Protein AF-A0A7C8DWN1-F1 (afdb_monomer_lite)

Foldseek 3Di:
DDDPVRVVVCLQADWQAPVNCVVVVNVPPDHTAGHHLLRSPRFAKDWDWDDPPPDTDTPVDIDGDPCVVCVVVVVVVVVVVCVVVVNDDDDTD

Structure (mmCIF, N/CA/C/O backbone):
data_AF-A0A7C8DWN1-F1
#
_entry.id   AF-A0A7C8DWN1-F1
#
loop_
_atom_site.group_PDB
_atom_site.id
_atom_site.type_symbol
_atom_site.label_atom_id
_atom_site.label_alt_id
_atom_site.label_comp_id
_atom_site.label_asym_id
_atom_site.label_entity_id
_atom_site.label_seq_id
_atom_site.pdbx_PDB_ins_code
_atom_site.Cartn_x
_atom_site.Cartn_y
_atom_site.Cartn_z
_atom_site.occupancy
_atom_site.B_iso_or_equiv
_atom_site.auth_seq_id
_atom_site.auth_comp_id
_atom_site.auth_asym_id
_atom_site.auth_atom_id
_atom_site.pdbx_PDB_model_num
ATOM 1 N N . MET A 1 1 ? 20.295 -12.610 8.771 1.00 81.19 1 MET A N 1
ATOM 2 C CA . MET A 1 1 ? 20.045 -11.241 8.273 1.00 81.19 1 MET A CA 1
ATOM 3 C C . MET A 1 1 ? 19.612 -11.397 6.828 1.00 81.19 1 MET A C 1
ATOM 5 O O . MET A 1 1 ? 20.213 -12.236 6.170 1.00 81.19 1 MET A O 1
ATOM 9 N N . LEU A 1 2 ? 18.563 -10.705 6.386 1.00 95.06 2 LEU A N 1
ATOM 10 C CA . LEU A 1 2 ? 18.052 -10.844 5.018 1.00 95.06 2 LEU A CA 1
ATOM 11 C C . LEU A 1 2 ? 18.777 -9.872 4.078 1.00 95.06 2 LEU A C 1
ATOM 13 O O . LEU A 1 2 ? 19.096 -8.755 4.491 1.00 95.06 2 LEU A O 1
ATOM 17 N N . ASN A 1 3 ? 19.035 -10.285 2.839 1.00 97.75 3 ASN A N 1
ATOM 18 C CA . ASN A 1 3 ? 19.562 -9.416 1.785 1.00 97.75 3 ASN A CA 1
ATOM 19 C C . ASN A 1 3 ? 18.431 -8.674 1.035 1.00 97.75 3 ASN A C 1
ATOM 21 O O . ASN A 1 3 ? 17.245 -8.896 1.282 1.00 97.75 3 ASN A O 1
ATOM 25 N N . SER A 1 4 ? 18.785 -7.768 0.119 1.00 96.75 4 SER A N 1
ATOM 26 C CA . SER A 1 4 ? 17.809 -6.954 -0.623 1.00 96.75 4 SER A CA 1
ATOM 27 C C . SER A 1 4 ? 16.852 -7.778 -1.491 1.00 96.75 4 SER A C 1
ATOM 29 O O . SER A 1 4 ? 15.669 -7.445 -1.577 1.00 96.75 4 SER A O 1
ATOM 31 N N . GLU A 1 5 ? 17.329 -8.854 -2.116 1.00 96.12 5 GLU A N 1
ATOM 32 C CA . GLU A 1 5 ? 16.505 -9.725 -2.955 1.00 96.12 5 GLU A CA 1
ATOM 33 C C . GLU A 1 5 ? 15.504 -10.528 -2.123 1.00 96.12 5 GLU A C 1
ATOM 35 O O . GLU A 1 5 ? 14.346 -10.654 -2.519 1.00 96.12 5 GLU A O 1
ATOM 40 N N . GLU A 1 6 ? 15.926 -11.009 -0.953 1.00 97.50 6 GLU A N 1
ATOM 41 C CA . GLU A 1 6 ? 15.077 -11.736 -0.005 1.00 97.50 6 GLU A CA 1
ATOM 42 C C . GLU A 1 6 ? 13.992 -10.832 0.589 1.00 97.50 6 GLU A C 1
ATOM 44 O O . GLU A 1 6 ? 12.835 -11.238 0.680 1.00 97.50 6 GLU A O 1
ATOM 49 N N . ILE A 1 7 ? 14.339 -9.589 0.943 1.00 97.06 7 ILE A N 1
ATOM 50 C CA . ILE A 1 7 ? 13.367 -8.603 1.433 1.00 97.06 7 ILE A CA 1
ATOM 51 C C . ILE A 1 7 ? 12.329 -8.290 0.354 1.00 97.06 7 ILE A C 1
ATOM 53 O O . ILE A 1 7 ? 11.130 -8.359 0.628 1.00 97.06 7 ILE A O 1
ATOM 57 N N . ARG A 1 8 ? 12.766 -7.999 -0.880 1.00 96.69 8 ARG A N 1
ATOM 58 C CA . ARG A 1 8 ? 11.855 -7.768 -2.011 1.00 96.69 8 ARG A CA 1
ATOM 59 C C . ARG A 1 8 ? 10.936 -8.964 -2.221 1.00 96.69 8 ARG A C 1
ATOM 61 O O . ARG A 1 8 ? 9.731 -8.780 -2.325 1.00 96.69 8 ARG A O 1
ATOM 68 N N . TRP A 1 9 ? 11.494 -10.173 -2.276 1.00 96.50 9 TRP A N 1
ATOM 69 C CA . TRP A 1 9 ? 10.708 -11.389 -2.464 1.00 96.50 9 TRP A CA 1
ATOM 70 C C . TRP A 1 9 ? 9.668 -11.562 -1.353 1.00 96.50 9 TRP A C 1
ATOM 72 O O . TRP A 1 9 ? 8.519 -11.883 -1.645 1.00 96.50 9 TRP A O 1
ATOM 82 N N . GLY A 1 10 ? 10.042 -11.294 -0.099 1.00 96.50 10 GLY A N 1
ATOM 83 C CA . GLY A 1 10 ? 9.127 -11.348 1.038 1.00 96.50 10 GLY A CA 1
ATOM 84 C C . GLY A 1 10 ? 7.943 -10.393 0.887 1.00 96.50 10 GLY A C 1
ATOM 85 O O . GLY A 1 10 ? 6.804 -10.808 1.087 1.00 96.50 10 GLY A O 1
ATOM 86 N N . PHE A 1 11 ? 8.191 -9.145 0.477 1.00 96.81 11 PHE A N 1
ATOM 87 C CA . PHE A 1 11 ? 7.116 -8.190 0.194 1.00 96.81 11 PHE A CA 1
ATOM 88 C C . PHE A 1 11 ? 6.281 -8.607 -1.020 1.00 96.81 11 PHE A C 1
ATOM 90 O O . PHE A 1 11 ? 5.064 -8.637 -0.915 1.00 96.81 11 PHE A O 1
ATOM 97 N N . GLU A 1 12 ? 6.898 -9.018 -2.130 1.00 97.38 12 GLU A N 1
ATOM 98 C CA . GLU A 1 12 ? 6.202 -9.469 -3.349 1.00 97.38 12 GLU A CA 1
ATOM 99 C C . GLU A 1 12 ? 5.412 -10.782 -3.175 1.00 97.38 12 GLU A C 1
ATOM 101 O O . GLU A 1 12 ? 4.728 -11.204 -4.103 1.00 97.38 12 GLU A O 1
ATOM 106 N N . ASN A 1 13 ? 5.494 -11.434 -2.010 1.00 96.50 13 ASN A N 1
ATOM 107 C CA . ASN A 1 13 ? 4.711 -12.621 -1.649 1.00 96.50 13 ASN A CA 1
ATOM 108 C C . ASN A 1 13 ? 3.904 -12.418 -0.357 1.00 96.50 13 ASN A C 1
ATOM 110 O O . ASN A 1 13 ? 3.377 -13.378 0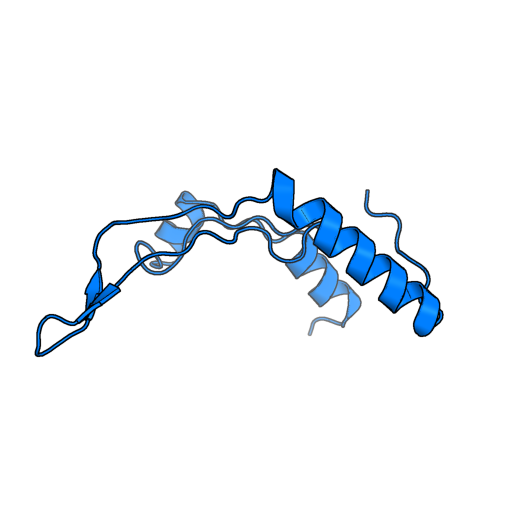.214 1.00 96.50 13 ASN A O 1
ATOM 114 N N . LEU A 1 14 ? 3.809 -11.179 0.129 1.00 96.75 14 LEU A N 1
ATOM 115 C CA . LEU A 1 14 ? 3.095 -10.869 1.354 1.00 96.75 14 LEU A CA 1
ATOM 116 C C . LEU A 1 14 ? 1.591 -11.050 1.135 1.00 96.75 14 LEU A C 1
ATOM 118 O O . LEU A 1 14 ? 0.982 -10.365 0.317 1.00 96.75 14 LEU A O 1
ATOM 122 N N . ASN A 1 15 ? 0.991 -11.960 1.899 1.00 96.81 15 ASN A N 1
ATOM 123 C CA . ASN A 1 15 ? -0.443 -12.223 1.891 1.00 96.81 15 ASN A CA 1
ATOM 124 C C . ASN A 1 15 ? -0.964 -12.212 3.330 1.00 96.81 15 ASN A C 1
ATOM 126 O O . ASN A 1 15 ? -0.818 -13.190 4.066 1.00 96.81 15 ASN A O 1
ATOM 130 N N . ILE A 1 16 ? -1.534 -11.085 3.740 1.00 96.69 16 ILE A N 1
ATOM 131 C CA . ILE A 1 16 ? -2.109 -10.897 5.068 1.00 96.69 16 ILE A CA 1
ATOM 132 C C . ILE A 1 16 ? -3.622 -11.047 4.934 1.00 96.69 16 ILE A C 1
ATOM 134 O O . ILE A 1 16 ? -4.317 -10.148 4.463 1.00 96.69 16 ILE A O 1
ATOM 138 N N . THR A 1 17 ? -4.127 -12.208 5.343 1.00 96.81 17 THR A N 1
ATOM 139 C CA . THR A 1 17 ? -5.559 -12.517 5.323 1.00 96.81 17 THR A CA 1
ATOM 140 C C . THR A 1 17 ? -6.272 -11.961 6.558 1.00 96.81 17 THR A C 1
ATOM 142 O O . THR A 1 17 ? -5.631 -11.547 7.526 1.00 96.81 17 THR A O 1
ATOM 145 N N . LYS A 1 18 ? -7.611 -11.997 6.570 1.00 96.00 18 LYS A N 1
ATOM 146 C CA . LYS A 1 18 ? -8.408 -11.610 7.750 1.00 96.00 18 LYS A CA 1
ATOM 147 C C . LYS A 1 18 ? -8.047 -12.447 8.979 1.00 96.00 18 LYS A C 1
ATOM 149 O O . LYS A 1 18 ? -7.935 -11.918 10.080 1.00 96.00 18 LYS A O 1
ATOM 154 N N . GLU A 1 19 ? -7.808 -13.739 8.781 1.00 97.88 19 GLU A N 1
ATOM 155 C CA . GLU A 1 19 ? -7.375 -14.659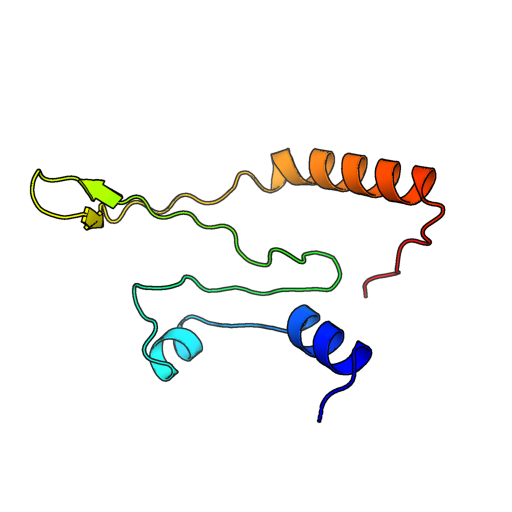 9.834 1.00 97.88 19 GLU A CA 1
ATOM 156 C C . GLU A 1 19 ? -6.025 -14.219 10.393 1.00 97.88 19 GLU A C 1
ATOM 158 O O . GLU A 1 19 ? -5.866 -14.109 11.608 1.00 97.88 19 GLU A O 1
ATOM 163 N N . ARG A 1 20 ? -5.078 -13.870 9.513 1.00 97.56 20 ARG A N 1
ATOM 164 C CA . ARG A 1 20 ? -3.762 -13.404 9.943 1.00 97.56 20 ARG A CA 1
ATOM 165 C C . ARG A 1 20 ? -3.837 -12.085 10.709 1.00 97.56 20 ARG A C 1
ATOM 167 O O . ARG A 1 20 ? -3.129 -11.933 11.699 1.00 97.56 20 ARG A O 1
ATOM 174 N N . ILE A 1 21 ? -4.698 -11.158 10.288 1.00 97.25 21 ILE A N 1
ATOM 175 C CA . ILE A 1 21 ? -4.950 -9.882 10.986 1.00 97.25 21 ILE A CA 1
ATOM 176 C C . ILE A 1 21 ? -5.440 -10.135 12.411 1.00 97.25 21 ILE A C 1
ATOM 178 O O . ILE A 1 21 ? -4.950 -9.517 13.357 1.00 97.25 21 ILE A O 1
ATOM 182 N N . LYS A 1 22 ? -6.360 -11.086 12.575 1.00 97.75 22 LYS A N 1
ATOM 183 C CA . LYS A 1 22 ? -6.852 -11.503 13.885 1.00 97.75 22 LYS A CA 1
ATOM 184 C C . LYS A 1 22 ? -5.765 -12.124 14.753 1.00 97.75 22 LYS A C 1
ATOM 186 O O . LYS A 1 22 ? -5.622 -11.741 15.911 1.00 97.75 22 LYS A O 1
ATOM 191 N N . GLU A 1 23 ? -4.964 -13.032 14.204 1.00 98.12 23 GLU A N 1
ATOM 192 C CA . GLU A 1 23 ? -3.857 -13.665 14.933 1.00 98.12 23 GLU A CA 1
ATOM 193 C C . GLU A 1 23 ? -2.834 -12.661 15.474 1.00 98.12 23 GLU A C 1
ATOM 195 O O . GLU A 1 23 ? -2.283 -12.871 16.553 1.00 98.12 23 GLU A O 1
ATOM 200 N N . ILE A 1 24 ? -2.566 -11.582 14.732 1.00 97.38 24 ILE A N 1
ATOM 201 C CA . ILE A 1 24 ? -1.608 -10.543 15.141 1.00 97.38 24 ILE A CA 1
ATOM 202 C C . ILE A 1 24 ? -2.247 -9.411 15.955 1.00 97.38 24 ILE A C 1
ATOM 204 O O . ILE A 1 24 ? -1.546 -8.471 16.321 1.00 97.38 24 ILE A O 1
ATOM 208 N N . GLY A 1 25 ? -3.552 -9.482 16.241 1.00 97.12 25 GLY A N 1
ATOM 209 C CA . GLY A 1 25 ? -4.265 -8.478 17.033 1.00 97.12 25 GLY A CA 1
ATOM 210 C C . GLY A 1 25 ? -4.462 -7.134 16.326 1.00 97.12 25 GLY A C 1
ATOM 211 O O . GLY A 1 25 ? -4.534 -6.107 16.994 1.00 97.12 25 GLY A O 1
ATOM 212 N N . ALA A 1 26 ? -4.536 -7.126 14.993 1.00 95.44 26 ALA A N 1
ATOM 213 C CA . ALA A 1 26 ? -4.681 -5.915 14.180 1.00 95.44 26 ALA A CA 1
ATOM 214 C C . ALA A 1 26 ? -6.106 -5.711 13.620 1.00 95.44 26 ALA A C 1
ATOM 216 O O . ALA A 1 26 ? -6.301 -4.923 12.691 1.00 95.44 26 ALA A O 1
ATOM 217 N N . GLU A 1 27 ? -7.110 -6.415 14.159 1.00 92.44 27 GLU A N 1
ATOM 218 C CA . GLU A 1 27 ? -8.514 -6.228 13.765 1.00 92.44 27 GLU A CA 1
ATOM 219 C C . GLU A 1 27 ? -8.948 -4.769 13.977 1.00 92.44 27 GLU A C 1
ATOM 221 O O . GLU A 1 27 ? -8.724 -4.185 15.036 1.00 92.44 27 GLU A O 1
ATOM 226 N N . GLY A 1 28 ? -9.556 -4.168 12.951 1.00 87.12 28 GLY A N 1
ATOM 227 C CA . GLY A 1 28 ? -9.989 -2.767 12.964 1.00 87.12 28 GLY A CA 1
ATOM 228 C C . GLY A 1 28 ? -8.876 -1.736 12.741 1.00 87.12 28 GLY A C 1
ATOM 229 O O . GLY A 1 28 ? -9.183 -0.554 12.606 1.00 87.12 28 GLY A O 1
ATOM 230 N N . PHE A 1 29 ? -7.608 -2.158 12.673 1.00 88.25 29 PHE A N 1
ATOM 231 C CA . PHE A 1 29 ? -6.477 -1.284 12.344 1.00 88.25 29 PHE A CA 1
ATOM 232 C C . PHE A 1 29 ? -6.069 -1.373 10.868 1.00 88.25 29 PHE A C 1
ATOM 234 O O . PHE A 1 29 ? -5.709 -0.362 10.268 1.00 88.25 29 PHE A O 1
ATOM 241 N N . MET A 1 30 ? -6.123 -2.568 10.277 1.00 90.31 30 MET A N 1
ATOM 242 C CA . MET A 1 30 ? -5.763 -2.788 8.877 1.00 90.31 30 MET A CA 1
ATOM 243 C C . MET A 1 30 ? -6.743 -3.723 8.171 1.00 90.31 30 MET A C 1
ATOM 245 O O . MET A 1 30 ? -7.365 -4.578 8.799 1.00 90.31 30 MET A O 1
ATOM 249 N N . GLU A 1 31 ? -6.819 -3.579 6.852 1.00 91.00 31 GLU A N 1
ATOM 250 C CA . GLU A 1 31 ? -7.548 -4.482 5.963 1.00 91.00 31 GLU A CA 1
ATOM 251 C C . GLU A 1 31 ? -6.618 -5.563 5.385 1.00 91.00 31 GLU A C 1
ATOM 253 O O . GLU A 1 31 ? -5.390 -5.401 5.404 1.00 91.00 31 GLU A O 1
ATOM 258 N N . PRO A 1 32 ? -7.175 -6.673 4.863 1.00 94.00 32 PRO A N 1
ATOM 259 C CA . PRO A 1 32 ? -6.396 -7.673 4.145 1.00 94.00 32 PRO A CA 1
ATOM 260 C C . PRO A 1 32 ? -5.607 -7.062 2.989 1.00 94.00 32 PRO A C 1
ATOM 262 O O . PRO A 1 32 ? -6.106 -6.190 2.277 1.00 94.00 32 PRO A O 1
ATOM 265 N N . LEU A 1 33 ? -4.396 -7.568 2.769 1.00 94.19 33 LEU A N 1
ATOM 266 C CA . LEU A 1 33 ? -3.554 -7.160 1.648 1.00 94.19 33 LEU A CA 1
ATOM 267 C C . LEU A 1 33 ? -2.834 -8.359 1.044 1.00 94.19 33 LEU A C 1
ATOM 269 O O . LEU A 1 33 ? -2.454 -9.300 1.746 1.00 94.19 33 LEU A O 1
ATOM 273 N N . LYS A 1 34 ? -2.623 -8.298 -0.266 1.00 96.12 34 LYS A N 1
ATOM 274 C CA . LYS A 1 34 ? -1.856 -9.264 -1.039 1.00 96.12 34 LYS A CA 1
ATOM 275 C C . LYS A 1 34 ? -0.985 -8.541 -2.055 1.00 96.12 34 LYS A C 1
ATOM 277 O O . LYS A 1 34 ? -1.471 -8.109 -3.093 1.00 96.12 34 LYS A O 1
ATOM 282 N N . ILE A 1 35 ? 0.302 -8.459 -1.766 1.00 96.81 35 ILE A N 1
ATOM 283 C CA . ILE A 1 35 ? 1.289 -7.835 -2.644 1.00 96.81 35 ILE A CA 1
ATOM 284 C C . ILE A 1 35 ? 1.822 -8.892 -3.618 1.00 96.81 35 ILE A C 1
ATOM 286 O O . ILE A 1 35 ? 1.967 -10.064 -3.266 1.00 96.81 35 ILE A O 1
ATOM 290 N N . THR A 1 36 ? 2.086 -8.478 -4.855 1.00 96.44 36 THR A N 1
ATOM 291 C CA . THR A 1 36 ? 2.668 -9.314 -5.916 1.00 96.44 36 THR A CA 1
ATOM 292 C C . THR A 1 36 ? 3.752 -8.540 -6.660 1.00 96.44 36 THR A C 1
ATOM 294 O O . THR A 1 36 ? 3.845 -7.330 -6.512 1.00 96.44 36 THR A O 1
ATOM 297 N N . CYS A 1 37 ? 4.543 -9.186 -7.520 1.00 96.31 37 CYS A N 1
ATOM 298 C CA . CYS A 1 37 ? 5.487 -8.471 -8.394 1.00 96.31 37 CYS A CA 1
ATOM 299 C C . CYS A 1 37 ? 4.803 -7.388 -9.257 1.00 96.31 37 CYS A C 1
ATOM 301 O O . CYS A 1 37 ? 5.368 -6.315 -9.448 1.00 96.31 37 CYS A O 1
ATOM 303 N N . ALA A 1 38 ? 3.584 -7.647 -9.745 1.00 94.62 38 ALA A N 1
ATOM 304 C CA . ALA A 1 38 ? 2.841 -6.727 -10.612 1.00 94.62 38 ALA A CA 1
ATOM 305 C C . ALA A 1 38 ? 2.020 -5.670 -9.842 1.00 94.62 38 ALA A C 1
ATOM 307 O O . ALA A 1 38 ? 1.561 -4.685 -10.434 1.00 94.62 38 ALA A O 1
ATOM 308 N N . ASP A 1 39 ? 1.815 -5.875 -8.540 1.00 94.50 39 ASP A N 1
ATOM 309 C CA . ASP A 1 39 ? 1.037 -5.007 -7.656 1.00 94.50 39 ASP A CA 1
ATOM 310 C C . ASP A 1 39 ? 1.761 -4.833 -6.315 1.00 94.50 39 ASP A C 1
ATOM 312 O O . ASP A 1 39 ? 1.644 -5.667 -5.414 1.00 94.50 39 ASP A O 1
ATOM 316 N N . HIS A 1 40 ? 2.512 -3.733 -6.204 1.00 95.44 40 HIS A N 1
ATOM 317 C CA . HIS A 1 40 ? 3.220 -3.331 -4.983 1.00 95.44 40 HIS A CA 1
ATOM 318 C C . HIS A 1 40 ? 2.322 -2.605 -3.963 1.00 95.44 40 HIS A C 1
ATOM 320 O O . HIS A 1 40 ? 2.790 -2.296 -2.871 1.00 95.44 40 HIS A O 1
ATOM 326 N N . GLU A 1 41 ? 1.050 -2.344 -4.284 1.00 93.81 41 GLU A N 1
ATOM 327 C CA . GLU A 1 41 ? 0.064 -1.788 -3.347 1.00 93.81 41 GLU A CA 1
ATOM 328 C C . GLU A 1 41 ? -0.628 -2.915 -2.569 1.00 93.81 41 GLU A C 1
ATOM 330 O O . GLU A 1 41 ? -0.743 -2.862 -1.345 1.00 93.81 41 GLU A O 1
ATOM 335 N N . GLY A 1 42 ? -1.100 -3.942 -3.283 1.00 92.00 42 GLY A N 1
ATOM 336 C CA . GLY A 1 42 ? -1.695 -5.164 -2.737 1.00 92.00 42 GLY A CA 1
ATOM 337 C C . GLY A 1 42 ? -3.007 -5.003 -1.960 1.00 92.00 42 GLY A C 1
ATOM 338 O O . GLY A 1 42 ? -3.572 -5.984 -1.482 1.00 92.00 42 GLY A O 1
ATOM 339 N N . GLY A 1 43 ? -3.516 -3.783 -1.828 1.00 88.94 43 GLY A N 1
ATOM 340 C CA . GLY A 1 43 ? -4.708 -3.444 -1.058 1.00 88.94 43 GLY A CA 1
ATOM 341 C C . GLY A 1 43 ? -5.325 -2.164 -1.601 1.00 88.94 43 GLY A C 1
ATOM 342 O O . GLY A 1 43 ? -5.676 -2.120 -2.778 1.00 88.94 43 GLY A O 1
ATOM 343 N N . GLY A 1 44 ? -5.445 -1.142 -0.756 1.00 87.38 44 GLY A N 1
ATOM 344 C CA . GLY A 1 44 ? -5.875 0.201 -1.161 1.00 87.38 44 GLY A CA 1
ATOM 345 C C . GLY A 1 44 ? -7.222 0.637 -0.590 1.00 87.38 44 GLY A C 1
ATOM 346 O O . GLY A 1 44 ? -7.656 1.758 -0.832 1.00 87.38 44 GLY A O 1
ATOM 347 N N . ASN A 1 45 ? -7.884 -0.212 0.199 1.00 90.50 45 ASN A N 1
ATOM 348 C CA . ASN A 1 45 ? -9.107 0.180 0.890 1.00 90.50 45 ASN A CA 1
ATOM 349 C C . ASN A 1 45 ? -8.827 1.335 1.853 1.00 90.50 45 ASN A C 1
ATOM 351 O O . ASN A 1 45 ? -7.887 1.289 2.649 1.00 90.50 45 ASN A O 1
ATOM 355 N N . VAL A 1 46 ? -9.674 2.356 1.792 1.00 90.81 46 VAL A N 1
ATOM 356 C CA . VAL A 1 46 ? -9.589 3.528 2.661 1.00 90.81 46 VAL A CA 1
ATOM 357 C C . VAL A 1 46 ? -10.779 3.522 3.603 1.00 90.81 46 VAL A C 1
ATOM 359 O O . VAL A 1 46 ? -11.921 3.351 3.177 1.00 90.81 46 VAL A O 1
ATOM 362 N N . PHE A 1 47 ? -10.512 3.735 4.887 1.00 90.62 47 PHE A N 1
ATOM 363 C CA . PHE A 1 47 ? -11.541 3.962 5.891 1.00 90.62 47 PHE A CA 1
ATOM 364 C C . PHE A 1 47 ? -11.652 5.447 6.226 1.00 90.62 47 PHE A C 1
ATOM 366 O O . PHE A 1 47 ? -10.672 6.193 6.184 1.00 90.62 47 PHE A O 1
ATOM 373 N N . PHE A 1 48 ? -12.852 5.868 6.612 1.00 92.69 48 PHE A N 1
ATOM 374 C CA . PHE A 1 48 ? -13.109 7.249 7.003 1.00 92.69 48 PHE A CA 1
ATOM 375 C C . PHE A 1 48 ? -13.275 7.379 8.510 1.00 92.69 48 PHE A C 1
ATOM 377 O O . PHE A 1 48 ? -14.025 6.633 9.150 1.00 92.69 48 PHE A O 1
ATOM 384 N N . GLN A 1 49 ? -12.609 8.389 9.057 1.00 94.75 49 GLN A N 1
ATOM 385 C CA . GLN A 1 49 ? -12.797 8.851 10.423 1.00 94.75 49 GLN A CA 1
ATOM 386 C C . GLN A 1 49 ? -13.405 10.246 10.406 1.00 94.75 49 GLN A C 1
ATOM 388 O O . GLN A 1 49 ? -13.061 11.071 9.560 1.00 94.75 49 GLN A O 1
ATOM 393 N N . GLN A 1 50 ? -14.292 10.509 11.358 1.00 97.62 50 GLN A N 1
ATOM 394 C CA . GLN A 1 50 ? -14.914 11.809 11.547 1.00 97.62 50 GLN A CA 1
ATOM 395 C C . GLN A 1 50 ? -14.540 12.367 12.917 1.00 97.62 50 GLN A C 1
ATOM 397 O O . GLN A 1 50 ? -14.569 11.652 13.916 1.00 97.62 50 GLN A O 1
ATOM 402 N N . TRP A 1 51 ? -14.177 13.646 12.952 1.00 98.00 51 TRP A N 1
ATOM 403 C CA . TRP A 1 51 ? -13.952 14.373 14.195 1.00 98.00 51 TRP A CA 1
ATOM 404 C C . TRP A 1 51 ? -15.295 14.718 14.843 1.00 98.00 51 TRP A C 1
ATOM 406 O O . TRP A 1 51 ? -16.145 15.324 14.186 1.00 98.00 51 TRP A O 1
ATOM 416 N N . ASP A 1 52 ? -15.485 14.351 16.110 1.00 97.25 52 ASP A N 1
ATOM 417 C CA . ASP A 1 52 ? -16.724 14.619 16.859 1.00 97.25 52 ASP A CA 1
ATOM 418 C C . ASP A 1 52 ? -16.673 15.897 17.721 1.00 97.25 52 ASP A C 1
ATOM 420 O O . ASP A 1 52 ? -17.690 16.309 18.276 1.00 97.25 52 ASP A O 1
ATOM 424 N N . GLY A 1 53 ? -15.509 16.550 17.799 1.00 98.31 53 GLY A N 1
ATOM 425 C CA . GLY A 1 53 ? -15.250 17.693 18.680 1.00 98.31 53 GLY A CA 1
ATOM 426 C C . GLY A 1 53 ? -14.166 17.414 19.724 1.00 98.31 53 GLY A C 1
ATOM 427 O O . GLY A 1 53 ? -13.487 18.351 20.142 1.00 98.31 53 GLY A O 1
ATOM 428 N N . GLU A 1 54 ? -13.955 16.146 20.084 1.00 98.25 54 GLU A N 1
ATOM 429 C CA . GLU A 1 54 ? -12.994 15.714 21.108 1.00 98.25 54 GLU A CA 1
ATOM 430 C C . GLU A 1 54 ? -12.038 14.623 20.613 1.00 98.25 54 GLU A C 1
ATOM 432 O O . GLU A 1 54 ? -10.887 14.560 21.055 1.00 98.25 54 GLU A O 1
ATOM 437 N N . LYS A 1 55 ? -12.495 13.757 19.700 1.00 98.00 55 LYS A N 1
ATOM 438 C CA . LYS A 1 55 ? -11.714 12.644 19.153 1.00 98.00 55 LYS A CA 1
ATOM 439 C C . LYS A 1 55 ? -12.119 12.294 17.720 1.00 98.00 55 LYS A C 1
ATOM 441 O O . LYS A 1 55 ? -13.167 12.683 17.206 1.00 98.00 55 LYS A O 1
ATOM 446 N N . TRP A 1 56 ? -11.263 11.511 17.070 1.00 96.62 56 TRP A N 1
ATOM 447 C CA . TRP A 1 56 ? -11.594 10.855 15.810 1.00 96.62 56 TRP A CA 1
ATOM 448 C C . TRP A 1 56 ? -12.405 9.591 16.078 1.00 96.62 56 TRP A C 1
ATOM 450 O O . TRP A 1 56 ? -12.041 8.770 16.922 1.00 96.62 56 TRP A O 1
ATOM 460 N N . VAL A 1 57 ? -13.509 9.443 15.353 1.00 95.12 57 VAL A N 1
ATOM 461 C CA . VAL A 1 57 ? -14.419 8.305 15.453 1.00 95.12 57 VAL A CA 1
ATOM 462 C C . VAL A 1 57 ? -14.505 7.623 14.095 1.00 95.12 57 VAL A C 1
ATOM 464 O O . VAL A 1 57 ? -14.715 8.272 13.069 1.00 95.12 57 VAL A O 1
ATOM 467 N N . MET A 1 58 ? -14.342 6.301 14.079 1.00 91.88 58 MET A N 1
ATOM 468 C CA . MET A 1 58 ? -14.519 5.498 12.869 1.00 91.88 58 MET A CA 1
ATOM 469 C C . MET A 1 58 ? -15.967 5.600 12.385 1.00 91.88 58 MET A C 1
ATOM 471 O O . MET A 1 58 ? -16.899 5.332 13.140 1.00 91.88 58 MET A O 1
ATOM 475 N N . THR A 1 59 ? -16.157 5.941 11.113 1.00 92.81 59 THR A N 1
ATOM 476 C CA . THR A 1 59 ? -17.497 6.017 10.501 1.00 92.81 59 THR A CA 1
ATOM 477 C C . THR A 1 59 ? -18.049 4.643 10.110 1.00 92.81 59 THR A C 1
ATOM 479 O O . THR A 1 59 ? -19.242 4.503 9.859 1.00 92.81 59 THR A O 1
ATOM 482 N N . GLY A 1 60 ? -17.177 3.632 10.019 1.00 89.00 60 GLY A N 1
ATOM 483 C CA . GLY A 1 60 ? -17.494 2.314 9.462 1.00 89.00 60 GLY A CA 1
ATOM 484 C C . GLY A 1 60 ? -17.540 2.275 7.929 1.00 89.00 60 GLY A C 1
ATOM 485 O O . GLY A 1 60 ? -17.742 1.207 7.361 1.00 89.00 60 GLY A O 1
ATOM 486 N N . ILE A 1 61 ? -17.336 3.410 7.250 1.00 90.56 61 ILE A N 1
ATOM 487 C CA . ILE A 1 61 ? -17.295 3.480 5.788 1.00 90.56 61 ILE A CA 1
AT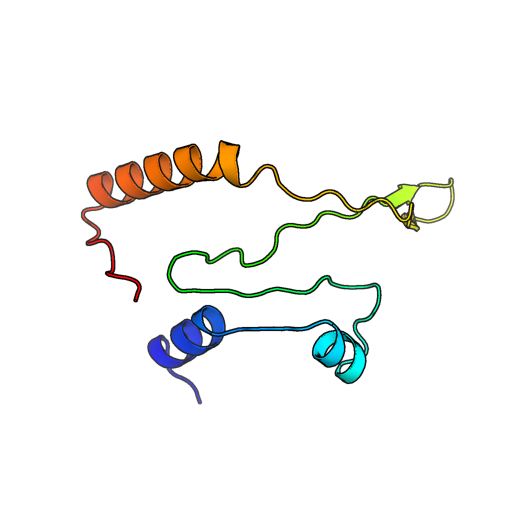OM 488 C C . ILE A 1 61 ? -15.923 3.012 5.305 1.00 90.56 61 ILE A C 1
ATOM 490 O O . ILE A 1 61 ? -14.899 3.576 5.699 1.00 90.56 61 ILE A O 1
ATOM 494 N N . ILE A 1 62 ? -15.934 2.018 4.418 1.00 88.62 62 ILE A N 1
ATOM 495 C CA . ILE A 1 62 ? -14.770 1.527 3.681 1.00 88.62 62 ILE A CA 1
ATOM 496 C C . ILE A 1 62 ? -15.031 1.768 2.196 1.00 88.62 62 ILE A C 1
ATOM 498 O O . ILE A 1 62 ? -16.110 1.449 1.695 1.00 88.62 62 ILE A O 1
ATOM 502 N N . VAL A 1 63 ? -14.052 2.342 1.504 1.00 92.50 63 VAL A N 1
ATOM 503 C CA . VAL A 1 63 ? -14.109 2.600 0.063 1.00 92.50 63 VAL A CA 1
ATOM 504 C C . VAL A 1 63 ? -12.964 1.868 -0.617 1.00 92.50 63 VAL A C 1
ATOM 506 O O . VAL A 1 63 ? -11.807 2.011 -0.221 1.00 92.50 63 VAL A O 1
ATOM 509 N N . GLU A 1 64 ? -13.301 1.099 -1.647 1.00 91.25 64 GLU A N 1
ATOM 510 C CA . GLU A 1 64 ? -12.324 0.425 -2.496 1.00 91.25 64 GLU A CA 1
ATOM 511 C C . GLU A 1 64 ? -11.853 1.367 -3.617 1.00 91.25 64 GLU A C 1
ATOM 513 O O . GLU A 1 64 ? -12.661 2.131 -4.163 1.00 91.25 64 GLU A O 1
ATOM 518 N N . PRO A 1 65 ? -10.565 1.335 -4.003 1.00 89.62 65 PRO A N 1
ATOM 519 C CA . PRO A 1 65 ? -10.085 2.105 -5.140 1.00 89.62 65 PRO A CA 1
ATOM 520 C C . PRO A 1 65 ? -10.750 1.666 -6.442 1.00 89.62 65 PRO A C 1
ATOM 522 O O . PRO A 1 65 ? -10.989 0.481 -6.675 1.00 89.62 65 PRO A O 1
ATOM 525 N N . MET A 1 66 ? -10.927 2.611 -7.364 1.00 92.88 66 MET A N 1
ATOM 526 C CA . MET A 1 66 ? -1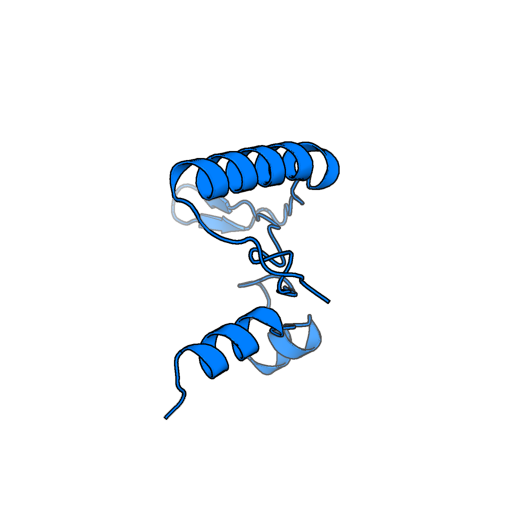1.351 2.333 -8.740 1.00 92.88 66 MET A CA 1
ATOM 527 C C . MET A 1 66 ? -10.210 1.713 -9.565 1.00 92.88 66 MET A C 1
ATOM 529 O O . MET A 1 66 ? -9.764 2.299 -10.554 1.00 92.88 66 MET A O 1
ATOM 533 N N . LYS A 1 67 ? -9.708 0.544 -9.150 1.00 89.50 67 LYS A N 1
ATOM 534 C CA . LYS A 1 67 ? -8.513 -0.096 -9.724 1.00 89.50 67 LYS A CA 1
ATOM 535 C C . LYS A 1 67 ? -8.604 -0.258 -11.236 1.00 89.50 67 LYS A C 1
ATOM 537 O O . LYS A 1 67 ? -7.653 0.080 -11.927 1.00 89.50 67 LYS A O 1
ATOM 542 N N . GLU A 1 68 ? -9.756 -0.680 -11.749 1.00 87.81 68 GLU A N 1
ATOM 543 C CA . GLU A 1 68 ? -9.981 -0.860 -13.190 1.00 87.81 68 GLU A CA 1
ATOM 544 C C . GLU A 1 68 ? -9.745 0.422 -13.998 1.00 87.81 68 GLU A C 1
ATOM 546 O O . GLU A 1 68 ? -9.258 0.366 -15.122 1.00 87.81 68 GLU A O 1
ATOM 551 N N . PHE A 1 69 ? -10.041 1.584 -13.413 1.00 90.38 69 PHE A N 1
ATOM 552 C CA . PHE A 1 69 ? -9.850 2.873 -14.068 1.00 90.38 69 PHE A CA 1
ATOM 553 C C . PHE A 1 69 ? -8.430 3.412 -13.874 1.00 90.38 69 PHE A C 1
ATOM 555 O O . PHE A 1 69 ? -7.816 3.927 -14.807 1.00 90.38 69 PHE A O 1
ATOM 562 N N . VAL A 1 70 ? -7.888 3.312 -12.655 1.00 93.38 70 VAL A N 1
ATOM 563 C CA . VAL A 1 70 ? -6.580 3.908 -12.344 1.00 93.38 70 VAL A CA 1
ATOM 564 C C . VAL A 1 70 ? -5.402 3.057 -12.804 1.00 93.38 70 VAL A C 1
ATOM 566 O O . VAL A 1 70 ? -4.327 3.608 -13.037 1.00 93.38 70 VAL A O 1
ATOM 569 N N . ARG A 1 71 ? -5.583 1.744 -12.992 1.00 93.25 71 ARG A N 1
ATOM 570 C CA . ARG A 1 71 ? -4.493 0.832 -13.357 1.00 93.25 71 ARG A CA 1
ATOM 571 C C . ARG A 1 71 ? -3.840 1.202 -14.685 1.00 93.25 71 ARG A C 1
ATOM 573 O O . ARG A 1 71 ? -2.618 1.255 -14.747 1.00 93.25 71 ARG A O 1
ATOM 580 N N . GLU A 1 72 ? -4.629 1.545 -15.701 1.00 94.19 72 GLU A N 1
ATOM 581 C CA . GLU A 1 72 ? -4.092 1.963 -17.003 1.00 94.19 72 GLU A CA 1
ATOM 582 C C . GLU A 1 72 ? -3.226 3.230 -16.881 1.00 94.19 72 GLU A C 1
ATOM 584 O O . GLU A 1 72 ? -2.190 3.359 -17.534 1.00 94.19 72 GLU A O 1
ATOM 589 N N . MET A 1 73 ? -3.618 4.170 -16.015 1.00 96.19 73 MET A N 1
ATOM 590 C CA . MET A 1 73 ? -2.837 5.385 -15.764 1.00 96.19 73 MET A CA 1
ATOM 591 C C . MET A 1 73 ? -1.529 5.079 -15.024 1.00 96.19 73 MET A C 1
ATOM 593 O O . MET A 1 73 ? -0.496 5.664 -15.350 1.00 96.19 73 MET A O 1
ATOM 597 N N . ILE A 1 74 ? -1.563 4.149 -14.063 1.00 95.44 74 ILE A N 1
ATOM 598 C CA . ILE A 1 74 ? -0.380 3.689 -13.322 1.00 95.44 74 ILE A CA 1
ATOM 599 C C . ILE A 1 74 ? 0.622 3.033 -14.274 1.00 95.44 74 ILE A C 1
ATOM 601 O O . ILE A 1 74 ? 1.792 3.407 -14.266 1.00 95.44 74 ILE A O 1
ATOM 605 N N . GLU A 1 75 ? 0.172 2.106 -15.122 1.00 94.81 75 GLU A N 1
ATOM 606 C CA . GLU A 1 75 ? 1.039 1.394 -16.070 1.00 94.81 75 GLU A CA 1
ATOM 607 C C . GLU A 1 75 ? 1.667 2.357 -17.080 1.00 94.81 75 GLU A C 1
ATOM 609 O O . GLU A 1 75 ? 2.887 2.380 -17.226 1.00 94.81 75 GLU A O 1
ATOM 614 N N . LYS A 1 76 ? 0.876 3.265 -17.669 1.00 96.94 76 LYS A N 1
ATOM 615 C CA . LYS A 1 76 ? 1.407 4.310 -18.563 1.00 96.94 76 LYS A CA 1
ATOM 616 C C . LYS A 1 76 ? 2.464 5.185 -17.890 1.00 96.94 76 LYS A C 1
ATOM 618 O O . LYS A 1 76 ? 3.469 5.524 -18.515 1.00 96.94 76 LYS A O 1
ATOM 623 N N . SER A 1 77 ? 2.237 5.580 -16.636 1.00 97.69 77 SER A N 1
ATOM 624 C CA . SER A 1 77 ? 3.201 6.386 -15.882 1.00 97.69 77 SER A CA 1
ATOM 625 C C . SER A 1 77 ? 4.475 5.599 -15.568 1.00 97.69 77 SER A C 1
ATOM 627 O O . SER A 1 77 ? 5.570 6.153 -15.676 1.00 97.69 77 SER A O 1
ATOM 629 N N . ALA A 1 78 ? 4.348 4.326 -15.186 1.00 97.00 78 ALA A N 1
ATOM 630 C CA . ALA A 1 78 ? 5.478 3.457 -14.877 1.00 97.00 78 ALA A CA 1
ATOM 631 C C . ALA A 1 78 ? 6.334 3.183 -16.124 1.00 97.00 78 ALA A C 1
ATOM 633 O O . ALA A 1 78 ? 7.557 3.312 -16.062 1.00 97.00 78 ALA A O 1
ATOM 634 N N . ASP A 1 79 ? 5.703 2.912 -17.268 1.00 97.00 79 ASP A N 1
ATOM 635 C CA . ASP A 1 79 ? 6.378 2.699 -18.552 1.00 97.00 79 ASP A CA 1
ATOM 636 C C . ASP A 1 79 ? 7.138 3.946 -19.014 1.00 97.00 79 ASP A C 1
ATOM 638 O O . ASP A 1 79 ? 8.290 3.864 -19.454 1.00 97.00 79 ASP A O 1
ATOM 642 N N . ALA A 1 80 ? 6.514 5.123 -18.891 1.00 98.25 80 ALA A N 1
ATOM 643 C CA . ALA A 1 80 ? 7.157 6.391 -19.222 1.00 98.25 80 ALA A CA 1
ATOM 644 C C . ALA A 1 80 ? 8.404 6.625 -18.356 1.00 98.25 80 ALA A C 1
ATOM 646 O O . ALA A 1 80 ? 9.471 6.947 -18.887 1.00 98.25 80 ALA A O 1
ATOM 647 N N . TYR A 1 81 ? 8.288 6.392 -17.045 1.00 98.12 81 TYR A N 1
ATOM 648 C CA . TYR A 1 81 ? 9.402 6.512 -16.109 1.00 98.12 81 TYR A CA 1
ATOM 649 C C . TYR A 1 81 ? 10.527 5.518 -16.421 1.00 98.12 81 TYR A C 1
ATOM 651 O O . TYR A 1 81 ? 11.700 5.902 -16.449 1.00 98.12 81 TYR A O 1
ATOM 659 N N . ALA A 1 82 ? 10.189 4.255 -16.700 1.00 98.00 82 ALA A N 1
ATOM 660 C CA . ALA A 1 82 ? 11.162 3.226 -17.049 1.00 98.00 82 ALA A CA 1
ATOM 661 C C . ALA A 1 82 ? 11.929 3.593 -18.327 1.00 98.00 82 ALA A C 1
ATOM 663 O O . ALA A 1 82 ? 13.156 3.497 -18.365 1.00 98.00 82 ALA A O 1
ATOM 664 N N . LYS A 1 83 ? 11.231 4.105 -19.347 1.00 98.12 83 LYS A N 1
ATOM 665 C CA . LYS A 1 83 ? 11.847 4.574 -20.593 1.00 98.12 83 LYS A CA 1
ATOM 666 C C . LYS A 1 83 ? 12.794 5.755 -20.374 1.00 98.12 83 LYS A C 1
ATOM 668 O O . LYS A 1 83 ? 13.899 5.744 -20.915 1.00 98.12 83 LYS A O 1
ATOM 673 N N . GLU A 1 84 ? 12.380 6.761 -19.606 1.00 98.50 84 GLU A N 1
ATOM 674 C CA . GLU A 1 84 ? 13.205 7.940 -19.305 1.00 98.50 84 GLU A CA 1
ATOM 675 C C . GLU A 1 84 ? 14.495 7.554 -18.569 1.00 98.50 84 GLU A C 1
ATOM 677 O O . GLU A 1 84 ? 15.580 8.034 -18.898 1.00 98.50 84 GLU A O 1
ATOM 682 N N . ASN A 1 85 ? 14.383 6.618 -17.626 1.00 98.44 85 ASN A N 1
ATOM 683 C CA . ASN A 1 85 ? 15.480 6.205 -16.755 1.00 98.44 85 ASN A CA 1
ATOM 684 C C . ASN A 1 85 ? 16.236 4.964 -17.255 1.00 98.44 85 ASN A C 1
ATOM 686 O O . ASN A 1 85 ? 17.139 4.489 -16.569 1.00 98.44 85 ASN A O 1
ATOM 690 N N . LYS A 1 86 ? 15.906 4.453 -18.450 1.00 98.00 86 LYS A N 1
ATOM 691 C CA . LYS A 1 86 ? 16.518 3.253 -19.054 1.00 98.00 86 LYS A CA 1
ATOM 692 C C . LYS A 1 86 ? 16.447 2.025 -18.135 1.00 98.00 86 LYS A C 1
ATOM 694 O O . LYS A 1 86 ? 17.415 1.279 -18.008 1.00 98.00 86 LYS A O 1
ATOM 699 N N . ILE A 1 87 ? 15.305 1.840 -17.481 1.00 97.69 87 ILE A N 1
ATOM 700 C CA . ILE A 1 87 ? 15.029 0.708 -16.596 1.00 97.69 87 ILE A CA 1
ATOM 701 C C . ILE A 1 87 ? 14.407 -0.414 -17.427 1.00 97.69 87 ILE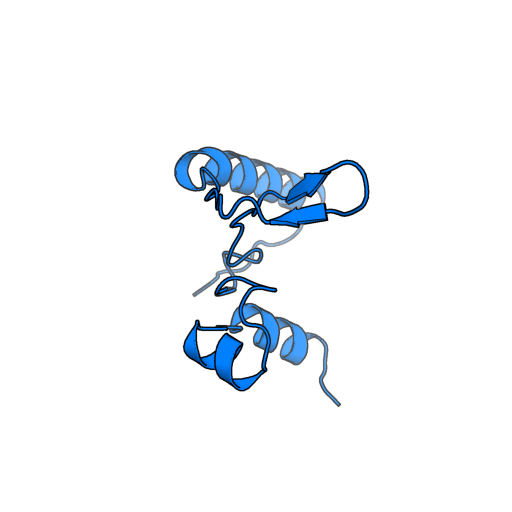 A C 1
ATOM 703 O O . ILE A 1 87 ? 13.413 -0.202 -18.120 1.00 97.69 87 ILE A O 1
ATOM 707 N N . GLU A 1 88 ? 14.975 -1.615 -17.339 1.00 96.25 88 GLU A N 1
ATOM 708 C CA . GLU A 1 88 ? 14.362 -2.816 -17.908 1.00 96.25 88 GLU A CA 1
ATOM 709 C C . GLU A 1 88 ? 13.211 -3.287 -17.010 1.00 96.25 88 GLU A C 1
ATOM 711 O O . GLU A 1 88 ? 13.394 -3.543 -15.816 1.00 96.25 88 GLU A O 1
ATOM 716 N N . ILE A 1 89 ? 12.009 -3.381 -17.584 1.00 93.75 89 ILE A N 1
ATOM 717 C CA . ILE A 1 89 ? 10.820 -3.852 -16.870 1.00 93.75 89 ILE A CA 1
ATOM 718 C C . ILE A 1 89 ? 10.956 -5.356 -16.619 1.00 93.75 89 ILE A C 1
ATOM 720 O O . ILE A 1 89 ? 11.359 -6.121 -17.493 1.00 93.75 89 ILE A O 1
ATOM 724 N N . ARG A 1 90 ? 10.624 -5.784 -15.399 1.00 94.31 90 ARG A N 1
ATOM 725 C CA . ARG A 1 90 ? 10.695 -7.189 -14.992 1.00 94.31 90 ARG A CA 1
ATOM 726 C C . ARG A 1 90 ? 9.491 -7.969 -15.509 1.00 94.31 90 ARG A C 1
ATOM 728 O O . ARG A 1 90 ? 8.355 -7.536 -15.355 1.00 94.31 90 ARG A O 1
ATOM 735 N N . GLU A 1 91 ? 9.750 -9.183 -15.977 1.00 92.00 91 GLU A N 1
ATOM 736 C CA . GLU A 1 91 ? 8.717 -10.194 -16.198 1.00 92.00 91 GLU A CA 1
ATOM 737 C C . GLU A 1 91 ? 8.213 -10.714 -14.842 1.00 92.00 91 GLU A C 1
ATOM 739 O O . GLU A 1 91 ? 8.894 -11.481 -14.151 1.00 92.00 91 GLU A O 1
ATOM 744 N N . CYS A 1 92 ? 7.025 -10.265 -14.444 1.00 87.38 92 CYS A N 1
ATOM 745 C CA . CYS A 1 92 ? 6.327 -10.761 -13.266 1.00 87.38 92 CYS A CA 1
ATOM 746 C C . CYS A 1 92 ? 5.530 -12.019 -13.643 1.00 87.38 92 CYS A C 1
ATOM 748 O O . CYS A 1 92 ? 4.602 -11.940 -14.442 1.00 87.38 92 CYS A O 1
ATOM 750 N N . LYS A 1 93 ? 5.915 -13.174 -13.089 1.00 62.16 93 LYS A N 1
ATOM 751 C CA . LYS A 1 93 ? 5.196 -14.449 -13.248 1.00 62.16 93 LYS A CA 1
ATOM 752 C C . LYS A 1 93 ? 4.098 -14.615 -12.208 1.00 62.16 93 LYS A C 1
ATOM 754 O O . LYS A 1 93 ? 4.309 -14.132 -11.072 1.00 62.16 93 LYS A O 1
#

Secondary structure (DSSP, 8-state):
---HHHHHHHHHT-EE-HHHHHHTT-TTT---EE-BTTBSS----EEEEEE-SSSEEEEEEEE---HHHHHHHHHHHHHHHHHHHTPPPP---

Radius of gyration: 17.41 Å; chains: 1; bounding box: 38×32×42 Å

Sequence (93 aa):
MLNSEEIRWGFENLNITKERIKEIGAEGFMEPLKITCADHEGGGNVFFQQWDGEKWVMTGIIVEPMKEFVREMIEKSADAYAKENK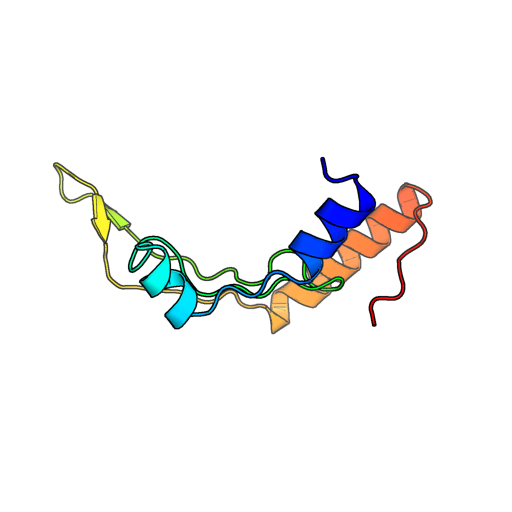IEIRECK

pLDDT: mean 94.25, std 4.81, range [62.16, 98.5]